Protein AF-A0A1V4TK15-F1 (afdb_monomer_lite)

Structure (mmCIF, N/CA/C/O backbone):
data_AF-A0A1V4TK15-F1
#
_entry.id   AF-A0A1V4TK15-F1
#
loop_
_atom_site.group_PDB
_atom_site.id
_atom_site.type_symbol
_atom_site.label_atom_id
_atom_site.label_alt_id
_atom_site.label_comp_id
_atom_site.label_asym_id
_atom_site.label_entity_id
_atom_site.label_seq_id
_atom_site.pdbx_PDB_ins_code
_atom_site.Cartn_x
_atom_site.Cartn_y
_atom_site.Cartn_z
_atom_site.occupancy
_atom_site.B_iso_or_equiv
_atom_site.auth_seq_id
_atom_site.auth_comp_id
_atom_site.auth_asym_id
_atom_site.auth_atom_id
_atom_site.pdbx_PDB_model_num
ATOM 1 N N . MET A 1 1 ? -15.181 -5.986 35.725 1.00 52.81 1 MET A N 1
ATOM 2 C CA . MET A 1 1 ? -14.960 -4.531 35.902 1.00 52.81 1 MET A CA 1
ATOM 3 C C . MET A 1 1 ? -15.514 -4.117 37.258 1.00 52.81 1 MET A C 1
ATOM 5 O O . MET A 1 1 ? -16.530 -4.659 37.673 1.00 52.81 1 MET A O 1
ATOM 9 N N . THR A 1 2 ? -14.826 -3.237 37.981 1.00 63.94 2 THR A N 1
ATOM 10 C CA . THR A 1 2 ? -14.943 -3.014 39.439 1.00 63.94 2 THR A CA 1
ATOM 11 C C . THR A 1 2 ? -16.243 -2.346 39.920 1.00 63.94 2 THR A C 1
ATOM 13 O O . THR A 1 2 ? -16.347 -2.027 41.097 1.00 63.94 2 THR A O 1
ATOM 16 N N . LYS A 1 3 ? -17.245 -2.153 39.047 1.00 63.00 3 LYS A N 1
ATOM 17 C CA . LYS A 1 3 ? -18.539 -1.478 39.308 1.00 63.00 3 LYS A CA 1
ATOM 18 C C . LYS A 1 3 ? -18.452 -0.015 39.778 1.00 63.00 3 LYS A C 1
ATOM 20 O O . LYS A 1 3 ? -19.489 0.613 39.961 1.00 63.00 3 LYS A O 1
ATOM 25 N N . TYR A 1 4 ? -17.255 0.540 39.935 1.00 71.06 4 TYR A N 1
ATOM 26 C CA . TYR A 1 4 ? -17.053 1.960 40.207 1.00 71.06 4 TYR A CA 1
ATOM 27 C C . TYR A 1 4 ? -17.127 2.774 38.913 1.00 71.06 4 TYR A C 1
ATOM 29 O O . TYR A 1 4 ? -16.718 2.297 37.856 1.00 71.06 4 TYR A O 1
ATOM 37 N N . ASN A 1 5 ? -17.626 4.010 38.999 1.00 68.19 5 ASN A N 1
ATOM 38 C CA . ASN A 1 5 ? -17.614 4.929 37.864 1.00 68.19 5 ASN A CA 1
ATOM 39 C C . ASN A 1 5 ? -16.163 5.351 37.572 1.00 68.19 5 ASN A C 1
ATOM 41 O O . ASN A 1 5 ? -15.542 6.057 38.368 1.00 68.19 5 ASN A O 1
ATOM 45 N N . GLN A 1 6 ? -15.624 4.876 36.449 1.00 66.81 6 GLN A N 1
ATOM 46 C CA . GLN A 1 6 ? -14.254 5.139 36.011 1.00 66.81 6 GLN A CA 1
ATOM 47 C C . GLN A 1 6 ? -14.177 6.205 34.909 1.00 66.81 6 GLN A C 1
ATOM 49 O O . GLN A 1 6 ? -13.073 6.633 34.597 1.00 66.81 6 GLN A O 1
ATOM 54 N N . GLU A 1 7 ? -15.306 6.689 34.371 1.00 65.62 7 GLU A N 1
ATOM 55 C CA . GLU A 1 7 ? -15.365 7.592 33.203 1.00 65.62 7 GLU A CA 1
ATOM 56 C C . GLU A 1 7 ? -14.518 8.861 33.384 1.00 65.62 7 GLU A C 1
ATOM 58 O O . GLU A 1 7 ? -13.875 9.322 32.448 1.00 65.62 7 GLU A O 1
ATOM 63 N N . LYS A 1 8 ? -14.433 9.387 34.614 1.00 68.25 8 LYS A N 1
ATOM 64 C CA . LYS A 1 8 ? -13.616 10.570 34.944 1.00 68.25 8 LYS A CA 1
ATOM 65 C C . LYS A 1 8 ? -12.100 10.325 34.858 1.00 68.25 8 LYS A C 1
ATOM 67 O O . LYS A 1 8 ? -11.334 11.277 34.734 1.00 68.25 8 LYS A O 1
ATOM 72 N N . TYR A 1 9 ? -11.666 9.073 34.963 1.00 67.00 9 TYR A N 1
ATOM 73 C CA . TYR A 1 9 ? -10.257 8.671 34.946 1.00 67.00 9 TYR A CA 1
ATOM 74 C C . TYR A 1 9 ? -9.839 8.046 33.607 1.00 67.00 9 TYR A C 1
ATOM 76 O O . TYR A 1 9 ? -8.677 7.674 33.447 1.00 67.00 9 TYR A O 1
ATOM 84 N N . VAL A 1 10 ? -10.767 7.938 32.651 1.00 64.88 10 VAL A N 1
ATOM 85 C CA . VAL A 1 10 ? -10.517 7.450 31.292 1.00 64.88 10 VAL A CA 1
ATOM 86 C C . VAL A 1 10 ? -10.216 8.649 30.397 1.00 64.88 10 VAL A C 1
ATOM 88 O O . VAL A 1 10 ? -10.970 9.622 30.356 1.00 64.88 10 VAL A O 1
ATOM 91 N N . SER A 1 11 ? -9.087 8.614 29.688 1.00 65.94 11 SER A N 1
ATOM 92 C CA . SER A 1 11 ? -8.753 9.681 28.747 1.00 65.94 11 SER A CA 1
ATOM 93 C C . SER A 1 11 ? -9.692 9.621 27.533 1.00 65.94 11 SER A C 1
ATOM 95 O O . SER A 1 11 ? -10.086 8.527 27.115 1.00 65.94 11 SER A O 1
ATOM 97 N N . PRO A 1 12 ? -10.091 10.767 26.953 1.00 64.25 12 PRO A N 1
ATOM 98 C CA . PRO A 1 12 ? -11.089 10.793 25.889 1.00 64.25 12 PRO A CA 1
ATOM 99 C C . PRO A 1 12 ? -10.747 9.840 24.737 1.00 64.25 12 PRO A C 1
ATOM 101 O O . PRO A 1 12 ? -9.670 9.914 24.146 1.00 64.25 12 PRO A O 1
ATOM 104 N N . GLY A 1 13 ? -11.677 8.937 24.418 1.00 62.25 13 GLY A N 1
ATOM 105 C CA . GLY A 1 13 ? -11.499 7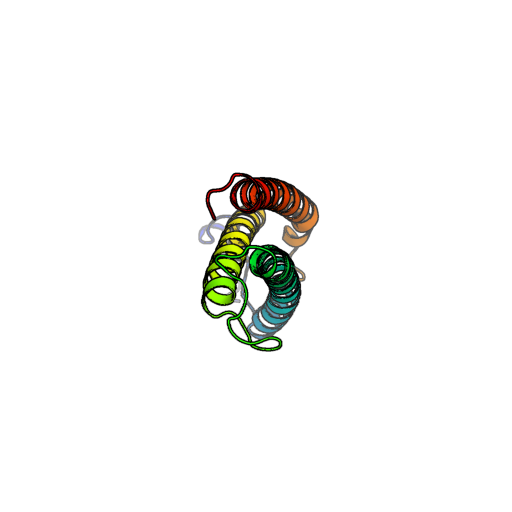.942 23.363 1.00 62.25 13 GLY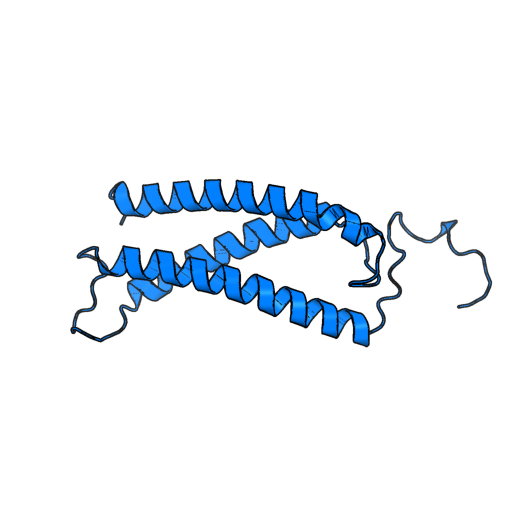 A CA 1
ATOM 106 C C . GLY A 1 13 ? -10.711 6.694 23.766 1.00 62.25 13 GLY A C 1
ATOM 107 O O . GLY A 1 13 ? -10.367 5.928 22.863 1.00 62.25 13 GLY A O 1
ATOM 108 N N . THR A 1 14 ? -10.450 6.466 25.061 1.00 61.91 14 THR A N 1
ATOM 109 C CA . THR A 1 14 ? -9.820 5.235 25.573 1.00 61.91 14 THR A CA 1
ATOM 110 C C . THR A 1 14 ? -10.817 4.209 26.115 1.00 61.91 14 THR A C 1
ATOM 112 O O . THR A 1 14 ? -10.751 3.785 27.263 1.00 61.91 14 THR A O 1
ATOM 115 N N . GLU A 1 15 ? -11.756 3.786 25.270 1.00 64.12 15 GLU A N 1
ATOM 116 C CA . GLU A 1 15 ? -12.790 2.810 25.663 1.00 64.12 15 GLU A CA 1
ATOM 117 C C . GLU A 1 15 ? -12.378 1.355 25.383 1.00 64.12 15 GLU A C 1
ATOM 119 O O . GLU A 1 15 ? -12.963 0.417 25.912 1.00 64.12 15 GLU A O 1
ATOM 124 N N . GLY A 1 16 ? -11.291 1.158 24.631 1.00 60.50 16 GLY A N 1
ATOM 125 C CA . GLY A 1 16 ? -10.785 -0.149 24.232 1.00 60.50 16 GLY A CA 1
ATOM 126 C C . GLY A 1 16 ? -10.258 -1.013 25.377 1.00 60.50 16 GLY A C 1
ATOM 127 O O . GLY A 1 16 ? -9.099 -0.853 25.753 1.00 60.50 16 GLY A O 1
ATOM 128 N N . HIS A 1 17 ? -11.031 -1.998 25.852 1.00 64.75 17 HIS A N 1
ATOM 129 C CA . HIS A 1 17 ? -10.514 -3.060 26.740 1.00 64.75 17 HIS A CA 1
ATOM 130 C C . HIS A 1 17 ? -9.634 -4.097 26.019 1.00 64.75 17 HIS A C 1
ATOM 132 O O . HIS A 1 17 ? -9.065 -4.968 26.674 1.00 64.75 17 HIS A O 1
ATOM 138 N N . GLY A 1 18 ? -9.511 -3.999 24.687 1.00 59.19 18 GLY A N 1
ATOM 139 C CA . GLY A 1 18 ? -8.529 -4.728 23.884 1.00 59.19 18 GLY A CA 1
ATOM 140 C C . GLY A 1 18 ? -8.514 -6.229 24.158 1.00 59.19 18 GLY A C 1
ATOM 141 O O . GLY A 1 18 ? -7.496 -6.767 24.587 1.00 59.19 18 GLY A O 1
ATOM 142 N N . ILE A 1 19 ? -9.637 -6.918 23.934 1.00 73.88 19 ILE A N 1
ATOM 143 C CA . ILE A 1 19 ? -9.666 -8.373 24.104 1.00 73.88 19 ILE A CA 1
ATOM 144 C C . ILE A 1 19 ? -8.692 -9.036 23.104 1.00 73.88 19 ILE A C 1
ATOM 146 O O . ILE A 1 19 ? -8.776 -8.759 21.901 1.00 73.88 19 ILE A O 1
ATOM 150 N N . PRO A 1 20 ? -7.758 -9.903 23.560 1.00 77.19 20 PRO A N 1
ATOM 151 C CA . PRO A 1 20 ? -6.647 -10.399 22.736 1.00 77.19 20 PRO A CA 1
ATOM 152 C C . PRO A 1 20 ? -7.076 -11.040 21.411 1.00 77.19 20 PRO A C 1
ATOM 154 O O . PRO A 1 20 ? -6.420 -10.870 20.384 1.00 77.19 20 PRO A O 1
ATOM 157 N N . THR A 1 21 ? -8.212 -11.735 21.415 1.00 81.25 21 THR A N 1
ATOM 158 C CA . THR A 1 21 ? -8.797 -12.381 20.234 1.00 81.25 21 THR A CA 1
ATOM 159 C C . THR A 1 21 ? -9.199 -11.383 19.152 1.00 81.25 21 THR A C 1
ATOM 161 O O . THR A 1 21 ? -8.942 -11.618 17.973 1.00 81.25 21 THR A O 1
ATOM 164 N N . VAL A 1 22 ? -9.784 -10.245 19.525 1.00 81.88 22 VAL A N 1
ATOM 165 C CA . VAL A 1 22 ? -10.243 -9.242 18.554 1.00 81.88 22 VAL A CA 1
ATOM 166 C C . VAL A 1 22 ? -9.070 -8.441 17.998 1.00 81.88 22 VAL A C 1
ATOM 168 O O . VAL A 1 22 ? -9.063 -8.136 16.803 1.00 81.88 22 VAL A O 1
ATOM 171 N N . CYS A 1 23 ? -8.046 -8.167 18.813 1.00 80.56 23 CYS A N 1
ATOM 172 C CA . CYS A 1 23 ? -6.792 -7.576 18.340 1.00 80.56 23 CYS A CA 1
ATOM 173 C C . CYS A 1 23 ? -6.127 -8.466 17.275 1.00 80.56 23 CYS A C 1
ATOM 175 O O . CYS A 1 23 ? -5.785 -7.987 16.195 1.00 80.56 23 CYS A O 1
ATOM 177 N N . PHE A 1 24 ? -6.036 -9.775 17.534 1.00 85.19 24 PHE A N 1
ATOM 178 C CA . PHE A 1 24 ? -5.454 -10.741 16.601 1.00 85.19 24 PHE A CA 1
ATOM 179 C C . PHE A 1 24 ? -6.207 -10.803 15.264 1.00 85.19 24 PHE A C 1
ATOM 181 O O . PHE A 1 24 ? -5.599 -10.654 14.205 1.00 85.19 24 PHE A O 1
ATOM 188 N N . VAL A 1 25 ? -7.537 -10.951 15.294 1.00 87.69 25 VAL A N 1
ATOM 189 C CA . VAL A 1 25 ? -8.351 -11.018 14.066 1.00 87.69 25 VAL A CA 1
ATOM 190 C C . VAL A 1 25 ? -8.298 -9.700 13.288 1.00 87.69 25 VAL A C 1
ATOM 192 O O . VAL A 1 25 ? -8.100 -9.714 12.073 1.00 87.69 25 VAL A O 1
ATOM 195 N N . SER A 1 26 ? -8.410 -8.557 13.974 1.00 83.31 26 SER A N 1
ATOM 196 C CA . SER A 1 26 ? -8.316 -7.237 13.330 1.00 83.31 26 SER A CA 1
ATOM 197 C C . SER A 1 26 ? -6.938 -7.022 12.693 1.00 83.31 26 SER A C 1
ATOM 199 O O . SER A 1 26 ? -6.847 -6.485 11.590 1.00 83.31 26 SER A O 1
ATOM 201 N N . GLY A 1 27 ? -5.875 -7.489 13.356 1.00 84.75 27 GLY A N 1
ATOM 202 C CA . GLY A 1 27 ? -4.507 -7.455 12.848 1.00 84.75 27 GLY A CA 1
ATOM 203 C C . GLY A 1 27 ? -4.317 -8.306 11.593 1.00 84.75 27 GLY A C 1
ATOM 204 O O . GLY A 1 27 ? -3.708 -7.833 10.637 1.00 84.75 27 GLY A O 1
ATOM 205 N N . ILE A 1 28 ? -4.888 -9.514 11.542 1.00 90.25 28 ILE A N 1
ATOM 206 C CA . ILE A 1 28 ? -4.835 -10.370 10.344 1.00 90.25 28 ILE A CA 1
ATOM 207 C C . ILE A 1 28 ? -5.554 -9.713 9.166 1.00 90.25 28 ILE A C 1
ATOM 209 O O . ILE A 1 28 ? -5.008 -9.669 8.066 1.00 90.25 28 ILE A O 1
ATOM 213 N N . ILE A 1 29 ? -6.758 -9.175 9.387 1.00 87.81 29 ILE A N 1
ATOM 214 C CA . ILE A 1 29 ? -7.529 -8.508 8.328 1.00 87.81 29 ILE A CA 1
ATOM 215 C C . ILE A 1 29 ? -6.759 -7.289 7.805 1.00 87.81 29 ILE A C 1
ATOM 217 O O . ILE A 1 29 ? -6.583 -7.138 6.596 1.00 87.81 29 ILE A O 1
ATOM 221 N N . GLY A 1 30 ? -6.257 -6.443 8.710 1.00 85.44 30 GLY A N 1
ATOM 222 C CA . GLY A 1 30 ? -5.455 -5.275 8.349 1.00 85.44 30 GLY A CA 1
ATOM 223 C C . GLY A 1 30 ? -4.162 -5.650 7.622 1.00 85.44 30 GLY A C 1
ATOM 224 O O . GLY A 1 30 ? -3.823 -5.025 6.620 1.00 85.44 30 GLY A O 1
ATOM 225 N N . GLY A 1 31 ? -3.475 -6.701 8.078 1.00 86.38 31 GLY A N 1
ATOM 226 C CA . GLY A 1 31 ? -2.250 -7.215 7.468 1.00 86.38 31 GLY A CA 1
ATOM 227 C C . GLY A 1 31 ? -2.472 -7.785 6.069 1.00 86.38 31 GLY A C 1
ATOM 228 O O . GLY A 1 31 ? -1.689 -7.493 5.171 1.00 86.38 31 GLY A O 1
ATOM 229 N N . LEU A 1 32 ? -3.559 -8.529 5.847 1.00 89.62 32 LEU A N 1
ATOM 230 C CA . LEU A 1 32 ? -3.915 -9.043 4.520 1.00 89.62 32 LEU A CA 1
ATOM 231 C C . LEU A 1 32 ? -4.243 -7.909 3.547 1.00 89.62 32 LEU A C 1
ATOM 233 O O . LEU A 1 32 ? -3.680 -7.855 2.456 1.00 89.62 32 LEU A O 1
ATOM 237 N N . LEU A 1 33 ? -5.117 -6.980 3.941 1.00 87.44 33 LEU A N 1
ATOM 238 C CA . LEU A 1 33 ? -5.527 -5.872 3.074 1.00 87.44 33 LEU A CA 1
ATOM 239 C C . LEU A 1 33 ? -4.363 -4.912 2.786 1.00 87.44 33 LEU A C 1
ATOM 241 O O . LEU A 1 33 ? -4.145 -4.529 1.636 1.00 87.44 33 LEU A O 1
ATOM 245 N N . GLY A 1 34 ? -3.584 -4.563 3.813 1.00 85.94 34 GLY A N 1
ATOM 246 C CA . GLY A 1 34 ? -2.382 -3.742 3.668 1.00 85.94 34 GLY A CA 1
ATOM 247 C C . GLY A 1 34 ? -1.293 -4.437 2.849 1.00 85.94 34 GLY A C 1
ATOM 248 O O . GLY A 1 34 ? -0.656 -3.799 2.012 1.00 85.94 34 GLY A O 1
ATOM 249 N N . GLY A 1 35 ? -1.121 -5.748 3.034 1.00 87.56 35 GLY A N 1
ATOM 250 C CA . GLY A 1 35 ? -0.158 -6.569 2.302 1.00 87.56 35 GLY A CA 1
ATOM 251 C C . GLY A 1 35 ? -0.481 -6.683 0.814 1.00 87.56 35 GLY A C 1
ATOM 252 O O . GLY A 1 35 ? 0.412 -6.505 -0.010 1.00 87.56 35 GLY A O 1
ATOM 253 N N . ILE A 1 36 ? -1.752 -6.896 0.451 1.00 91.88 36 ILE A N 1
ATOM 254 C CA . ILE A 1 36 ? -2.187 -6.913 -0.955 1.00 91.88 36 ILE A CA 1
ATOM 255 C C . ILE A 1 36 ? -1.907 -5.557 -1.613 1.00 91.88 36 ILE A C 1
ATOM 257 O O . ILE A 1 36 ? -1.314 -5.508 -2.689 1.00 91.88 36 ILE A O 1
ATOM 261 N N . GLY A 1 37 ? -2.274 -4.452 -0.957 1.00 89.19 37 GLY A N 1
ATOM 262 C CA . GLY A 1 37 ? -2.027 -3.107 -1.484 1.00 89.19 37 GLY A CA 1
ATOM 263 C C . GLY A 1 37 ? -0.537 -2.796 -1.664 1.00 89.19 37 GLY A C 1
ATOM 264 O O . GLY A 1 37 ? -0.129 -2.320 -2.723 1.00 89.19 37 GLY A O 1
ATOM 265 N N . GLY A 1 38 ? 0.288 -3.113 -0.662 1.00 89.56 38 GLY A N 1
ATOM 266 C CA . GLY A 1 38 ? 1.740 -2.938 -0.734 1.00 89.56 38 GLY A CA 1
ATOM 267 C C . GLY A 1 38 ? 2.393 -3.815 -1.806 1.00 89.56 38 GLY A C 1
ATOM 268 O O . GLY A 1 38 ? 3.257 -3.342 -2.541 1.00 89.56 38 GLY A O 1
ATOM 269 N N . GLY A 1 39 ? 1.937 -5.062 -1.950 1.00 92.75 39 GLY A N 1
ATOM 270 C CA . GLY A 1 39 ? 2.404 -5.985 -2.985 1.00 92.75 39 GLY A CA 1
ATOM 271 C C . GLY A 1 39 ? 2.080 -5.505 -4.400 1.00 92.75 39 GLY A C 1
ATOM 272 O O . GLY A 1 39 ? 2.943 -5.557 -5.274 1.00 92.75 39 GLY A O 1
ATOM 273 N N . LEU A 1 40 ? 0.875 -4.966 -4.621 1.00 92.94 40 LEU A N 1
ATOM 274 C CA . LEU A 1 40 ? 0.489 -4.374 -5.907 1.00 92.94 40 LEU A CA 1
ATOM 275 C C . LEU A 1 40 ? 1.342 -3.147 -6.251 1.00 92.94 40 LEU A C 1
ATOM 277 O O . LEU A 1 40 ? 1.787 -3.013 -7.390 1.00 92.94 40 LEU A O 1
ATOM 281 N N . ALA A 1 41 ? 1.604 -2.273 -5.275 1.00 92.50 41 ALA A N 1
ATOM 282 C CA . ALA A 1 41 ? 2.468 -1.111 -5.471 1.00 92.50 41 ALA A CA 1
ATOM 283 C C . ALA A 1 41 ? 3.912 -1.521 -5.799 1.00 92.50 41 ALA A C 1
ATOM 285 O O . ALA A 1 41 ? 4.502 -0.993 -6.739 1.00 92.50 41 ALA A O 1
ATOM 286 N N . TYR A 1 42 ? 4.457 -2.495 -5.063 1.00 94.38 42 TYR A N 1
ATOM 287 C CA . TYR A 1 42 ? 5.773 -3.069 -5.337 1.00 94.38 42 TYR A CA 1
ATOM 288 C C . TYR A 1 42 ? 5.856 -3.619 -6.763 1.00 94.38 42 TYR A C 1
ATOM 290 O O . TYR A 1 42 ? 6.767 -3.261 -7.507 1.00 94.38 42 TYR A O 1
ATOM 298 N N . TRP A 1 43 ? 4.888 -4.450 -7.155 1.00 94.31 43 TRP A N 1
ATOM 299 C CA . TRP A 1 43 ? 4.860 -5.073 -8.474 1.00 94.31 43 TRP A CA 1
ATOM 300 C C . TRP A 1 43 ? 4.801 -4.028 -9.595 1.00 94.31 43 TRP A C 1
ATOM 302 O O . TRP A 1 43 ? 5.610 -4.076 -10.518 1.00 94.31 43 TRP A O 1
ATOM 312 N N . ALA A 1 44 ? 3.914 -3.034 -9.481 1.00 93.00 44 ALA A N 1
ATOM 313 C CA . ALA A 1 44 ? 3.764 -1.987 -10.490 1.00 93.00 44 ALA A CA 1
ATOM 314 C C . ALA A 1 44 ? 5.050 -1.163 -10.687 1.00 93.00 44 ALA A C 1
ATOM 316 O O . ALA A 1 44 ? 5.421 -0.838 -11.818 1.00 93.00 44 ALA A O 1
ATOM 317 N N . VAL A 1 45 ? 5.747 -0.832 -9.594 1.00 92.94 45 VAL A N 1
ATOM 318 C CA . VAL A 1 45 ? 7.013 -0.088 -9.657 1.00 92.94 45 VAL A CA 1
ATOM 319 C C . VAL A 1 45 ? 8.142 -0.967 -10.190 1.00 92.94 45 VAL A C 1
ATOM 321 O O . VAL A 1 45 ? 8.910 -0.503 -11.028 1.00 92.94 45 VAL A O 1
ATOM 324 N N . TYR A 1 46 ? 8.231 -2.228 -9.762 1.00 93.81 46 TYR A N 1
ATOM 325 C CA . TYR A 1 46 ? 9.251 -3.166 -10.236 1.00 93.81 46 TYR A CA 1
ATOM 326 C C . TYR A 1 46 ? 9.163 -3.390 -11.750 1.00 93.81 46 TYR A C 1
ATOM 328 O O . TYR A 1 46 ? 10.162 -3.209 -12.443 1.00 93.81 46 TYR A O 1
ATOM 336 N N . GLU A 1 47 ? 7.972 -3.708 -12.267 1.00 92.25 47 GLU A N 1
ATOM 337 C CA . GLU A 1 47 ? 7.744 -3.906 -13.707 1.00 92.25 47 GLU A CA 1
ATOM 338 C C . GLU A 1 47 ? 8.067 -2.643 -14.510 1.00 92.25 47 GLU A C 1
ATOM 340 O O . GLU A 1 47 ? 8.625 -2.718 -15.599 1.00 92.25 47 GLU A O 1
ATOM 345 N N . SER A 1 48 ? 7.786 -1.463 -13.952 1.00 91.12 48 SER A N 1
ATOM 346 C CA . SER A 1 48 ? 8.162 -0.202 -14.594 1.00 91.12 48 SER A CA 1
ATOM 347 C C . SER A 1 48 ? 9.682 0.002 -14.601 1.00 91.12 48 SER A C 1
ATOM 349 O O . SER A 1 48 ? 10.236 0.428 -15.614 1.00 91.12 48 SER A O 1
ATOM 351 N N . LEU A 1 49 ? 10.369 -0.329 -13.502 1.00 91.56 49 LEU A N 1
ATOM 352 C CA . LEU A 1 49 ? 11.819 -0.174 -13.371 1.00 91.56 49 LEU A CA 1
ATOM 353 C C . LEU A 1 49 ? 12.591 -1.082 -14.324 1.00 91.56 49 LEU A C 1
ATOM 355 O O . LEU A 1 49 ? 13.504 -0.610 -14.985 1.00 91.56 49 LEU A O 1
ATOM 359 N N . VAL A 1 50 ? 12.226 -2.357 -14.456 1.00 91.62 50 VAL A N 1
ATOM 360 C CA . VAL A 1 50 ? 12.982 -3.302 -15.302 1.00 91.62 50 VAL A CA 1
ATOM 361 C C . VAL A 1 50 ? 12.944 -2.970 -16.800 1.00 91.62 50 VAL A C 1
ATOM 363 O O . VAL A 1 50 ? 13.753 -3.505 -17.555 1.00 91.62 50 VAL A O 1
ATOM 366 N N . THR A 1 51 ? 12.054 -2.069 -17.235 1.00 88.69 51 THR A N 1
ATOM 367 C CA . THR A 1 51 ? 12.058 -1.527 -18.608 1.00 88.69 51 THR A CA 1
ATOM 368 C C . THR A 1 51 ? 13.143 -0.472 -18.844 1.00 88.69 51 THR A C 1
ATOM 370 O O . THR A 1 51 ? 13.486 -0.195 -19.994 1.00 88.69 51 THR A O 1
ATOM 373 N N . LEU A 1 52 ? 13.701 0.109 -17.777 1.00 87.81 52 LEU A N 1
ATOM 374 C CA . LEU A 1 52 ? 14.772 1.099 -17.849 1.00 87.81 52 LEU A CA 1
ATOM 375 C C . LEU A 1 52 ? 16.137 0.396 -17.960 1.00 87.81 52 LEU A C 1
ATOM 377 O O . LEU A 1 52 ? 16.417 -0.514 -17.174 1.00 87.81 52 LEU A O 1
ATOM 381 N N . PRO A 1 53 ? 17.039 0.838 -18.861 1.00 86.62 53 PRO A N 1
ATOM 382 C CA . PRO A 1 53 ? 18.345 0.201 -19.055 1.00 86.62 53 PRO A CA 1
ATOM 383 C C . PRO A 1 53 ? 19.198 0.095 -17.784 1.00 86.62 53 PRO A C 1
ATOM 385 O O . PRO A 1 53 ? 19.915 -0.886 -17.614 1.00 86.62 53 PRO A O 1
ATOM 388 N N . ALA A 1 54 ? 19.101 1.073 -16.877 1.00 86.25 54 ALA A N 1
ATOM 389 C CA . ALA A 1 54 ? 19.843 1.097 -15.613 1.00 86.25 54 ALA A CA 1
ATOM 390 C C . ALA A 1 54 ? 19.403 0.011 -14.610 1.00 86.25 54 ALA A C 1
ATOM 392 O O . ALA A 1 54 ? 20.167 -0.352 -13.716 1.00 86.25 54 ALA A O 1
ATOM 393 N N . TYR A 1 55 ? 18.185 -0.513 -14.761 1.00 87.81 55 TYR A N 1
ATOM 394 C CA . TYR A 1 55 ? 17.562 -1.462 -13.836 1.00 87.81 55 TYR A CA 1
ATOM 395 C C . TYR A 1 55 ? 17.222 -2.802 -14.495 1.00 87.81 55 TYR A C 1
ATOM 397 O O . TYR A 1 55 ? 16.738 -3.708 -13.809 1.00 87.81 55 TYR A O 1
ATOM 405 N N . ALA A 1 56 ? 17.488 -2.953 -15.793 1.00 86.50 56 ALA A N 1
ATOM 406 C CA . ALA A 1 56 ? 17.293 -4.200 -16.512 1.00 86.50 56 ALA A CA 1
ATOM 407 C C . ALA A 1 56 ? 18.183 -5.316 -15.925 1.00 86.50 56 ALA A C 1
ATOM 409 O O . ALA A 1 56 ? 19.351 -5.081 -15.597 1.00 86.50 56 ALA A O 1
ATOM 410 N N . PRO A 1 57 ? 17.661 -6.545 -15.771 1.00 85.94 57 PRO A N 1
ATOM 411 C CA . PRO A 1 57 ? 18.463 -7.658 -15.286 1.00 85.94 57 PRO A CA 1
ATOM 412 C C . PRO A 1 57 ? 19.562 -8.011 -16.296 1.00 85.94 57 PRO A C 1
ATOM 414 O O . PRO A 1 57 ? 19.320 -8.088 -17.499 1.00 85.94 57 PRO A O 1
ATOM 417 N N . LEU A 1 58 ? 20.772 -8.272 -15.792 1.00 81.56 58 LEU A N 1
ATOM 418 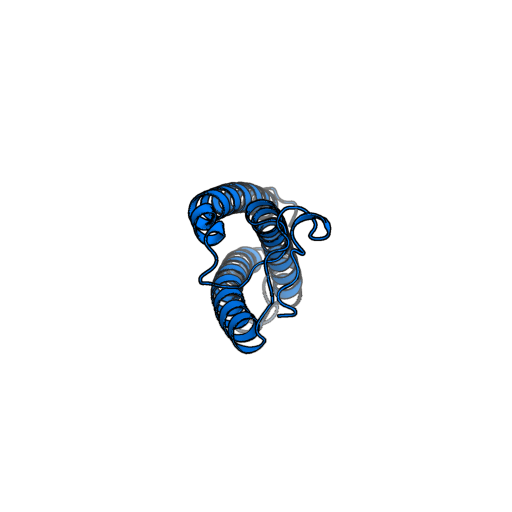C CA . LEU A 1 58 ? 21.947 -8.590 -16.616 1.00 81.56 58 LEU A CA 1
ATOM 419 C C . LEU A 1 58 ? 21.768 -9.888 -17.426 1.00 81.56 58 LEU A C 1
ATOM 421 O O . LEU A 1 58 ? 22.354 -10.053 -18.492 1.00 81.56 58 LEU A O 1
ATOM 425 N N . ILE A 1 59 ? 20.952 -10.809 -16.908 1.00 85.19 59 ILE A N 1
ATOM 426 C CA . ILE A 1 59 ? 20.591 -12.078 -17.539 1.00 85.19 59 ILE A CA 1
ATOM 427 C C . ILE A 1 59 ? 19.066 -12.123 -17.656 1.00 85.19 59 ILE A C 1
ATOM 429 O O . ILE A 1 59 ? 18.355 -11.931 -16.667 1.00 85.19 59 ILE A O 1
ATOM 433 N N . ALA A 1 60 ? 18.558 -12.406 -18.857 1.00 78.12 60 ALA A N 1
ATOM 434 C CA . ALA A 1 60 ? 17.124 -12.544 -19.095 1.00 78.12 60 ALA A CA 1
ATOM 435 C C . ALA A 1 60 ? 16.520 -13.636 -18.192 1.00 78.12 60 ALA A C 1
ATOM 437 O O . ALA A 1 60 ? 17.037 -14.749 -18.114 1.00 78.12 60 ALA A O 1
ATOM 438 N N . GLY A 1 61 ? 15.427 -13.307 -17.500 1.00 78.44 61 GLY A N 1
ATOM 439 C CA . GLY A 1 61 ? 14.771 -14.204 -16.543 1.00 78.44 61 GLY A CA 1
ATOM 440 C C . GLY A 1 61 ? 15.343 -14.167 -15.122 1.00 78.44 61 GLY A C 1
ATOM 441 O O . GLY A 1 61 ? 14.827 -14.870 -14.257 1.00 78.44 61 GLY A O 1
ATOM 442 N N . GLN A 1 62 ? 16.366 -13.348 -14.850 1.00 86.69 62 GLN A N 1
ATOM 443 C CA . GLN A 1 62 ? 16.816 -13.084 -13.482 1.00 86.69 62 GLN A CA 1
ATOM 444 C C . GLN A 1 62 ? 16.169 -11.840 -12.875 1.00 86.69 62 GLN A C 1
ATOM 446 O O . GLN A 1 62 ? 15.704 -10.935 -13.566 1.00 86.69 62 GLN A O 1
ATOM 451 N N . VAL A 1 63 ? 16.145 -11.817 -11.545 1.00 86.88 63 VAL A N 1
ATOM 452 C CA . VAL A 1 63 ? 15.627 -10.700 -10.758 1.00 86.88 63 VAL A CA 1
ATOM 453 C C . VAL A 1 63 ? 16.679 -9.595 -10.701 1.00 86.88 63 VAL A C 1
ATOM 455 O O . VAL A 1 63 ? 17.839 -9.848 -10.381 1.00 86.88 63 VAL A O 1
ATOM 458 N N . SER A 1 64 ? 16.273 -8.357 -10.979 1.00 91.19 64 SER A N 1
ATOM 459 C CA . SER A 1 64 ? 17.149 -7.193 -10.829 1.00 91.19 64 SER A CA 1
ATOM 460 C C . SER A 1 64 ? 17.185 -6.734 -9.371 1.00 91.19 64 SER A C 1
ATOM 462 O O . SER A 1 64 ? 16.222 -6.150 -8.875 1.00 91.19 64 SER A O 1
ATOM 464 N N . THR A 1 65 ? 18.299 -6.969 -8.671 1.00 90.00 65 THR A N 1
ATOM 465 C CA . THR A 1 65 ? 18.457 -6.595 -7.253 1.00 90.00 65 THR A CA 1
ATOM 466 C C . THR A 1 65 ? 18.224 -5.101 -7.015 1.00 90.00 65 THR A C 1
ATOM 468 O O . THR A 1 65 ? 17.565 -4.730 -6.047 1.00 90.00 65 THR A O 1
ATOM 471 N N . LEU A 1 66 ? 18.703 -4.235 -7.918 1.00 89.94 66 LEU A N 1
ATOM 472 C CA . LEU A 1 66 ? 18.503 -2.787 -7.807 1.00 89.94 66 LEU A CA 1
ATOM 473 C C . LEU A 1 66 ? 17.023 -2.408 -7.934 1.00 89.94 66 LEU A C 1
ATOM 475 O O . LEU A 1 66 ? 16.526 -1.618 -7.131 1.00 89.94 66 LEU A O 1
ATOM 479 N N . ALA A 1 67 ? 16.303 -3.009 -8.887 1.00 91.56 67 ALA A N 1
ATOM 480 C CA . ALA A 1 67 ? 14.874 -2.759 -9.058 1.00 91.56 67 ALA A CA 1
ATOM 481 C C . ALA A 1 67 ? 14.068 -3.230 -7.838 1.00 91.56 67 ALA A C 1
ATOM 483 O O . ALA A 1 67 ? 13.183 -2.510 -7.378 1.00 91.56 67 ALA A O 1
ATOM 484 N N . VAL A 1 68 ? 14.412 -4.391 -7.262 1.00 94.00 68 VAL A N 1
ATOM 485 C CA . VAL A 1 68 ? 13.792 -4.899 -6.024 1.00 94.00 68 VAL A CA 1
ATOM 486 C C . VAL A 1 68 ? 13.974 -3.910 -4.874 1.00 94.00 68 VAL A C 1
ATOM 488 O O . VAL A 1 68 ? 13.014 -3.608 -4.168 1.00 94.00 68 VAL A O 1
ATOM 491 N N . MET A 1 69 ? 15.187 -3.383 -4.680 1.00 92.81 69 MET A N 1
ATOM 492 C CA . MET A 1 69 ? 15.479 -2.459 -3.578 1.00 92.81 69 MET A CA 1
ATOM 493 C C . MET A 1 69 ? 14.704 -1.144 -3.703 1.00 92.81 69 MET A C 1
ATOM 495 O O . MET A 1 69 ? 14.124 -0.675 -2.719 1.00 92.81 69 MET A O 1
ATOM 499 N N . VAL A 1 70 ? 14.660 -0.559 -4.904 1.00 92.38 70 VAL A N 1
ATOM 500 C CA . VAL A 1 70 ? 13.939 0.700 -5.149 1.00 92.38 70 VAL A CA 1
ATOM 501 C C . VAL A 1 70 ? 12.428 0.492 -5.040 1.00 92.38 70 VAL A C 1
ATOM 503 O O . VAL A 1 70 ? 11.767 1.222 -4.298 1.00 92.38 70 VAL A O 1
ATOM 506 N N . ALA A 1 71 ? 11.880 -0.534 -5.699 1.00 94.06 71 ALA A N 1
ATOM 507 C CA . ALA A 1 71 ? 10.454 -0.853 -5.629 1.00 94.06 71 ALA A CA 1
ATOM 508 C C . ALA A 1 71 ? 10.015 -1.193 -4.198 1.00 94.06 71 ALA A C 1
ATOM 510 O O . ALA A 1 71 ? 8.974 -0.723 -3.736 1.00 94.06 71 ALA A O 1
ATOM 511 N N . GLY A 1 72 ? 10.836 -1.955 -3.469 1.00 94.12 72 GLY A N 1
ATOM 512 C CA . GLY A 1 72 ? 10.615 -2.293 -2.066 1.00 94.12 72 GLY A CA 1
ATOM 513 C C . GLY A 1 72 ? 10.557 -1.051 -1.186 1.00 94.12 72 GLY A C 1
ATOM 514 O O . GLY A 1 72 ? 9.591 -0.871 -0.449 1.00 94.12 72 GLY A O 1
ATOM 515 N N . SER A 1 73 ? 11.540 -0.157 -1.313 1.00 93.75 73 SER A N 1
ATOM 516 C CA . SER A 1 73 ? 11.602 1.085 -0.529 1.00 93.75 73 SER A CA 1
ATOM 517 C C . SER A 1 73 ? 10.411 2.003 -0.812 1.00 93.75 73 SER A C 1
ATOM 519 O O . SER A 1 73 ? 9.827 2.567 0.114 1.00 93.75 73 SER A O 1
ATOM 521 N N . PHE A 1 74 ? 10.004 2.113 -2.080 1.00 92.94 74 PHE A N 1
ATOM 522 C CA . PHE A 1 74 ? 8.847 2.911 -2.480 1.00 92.94 74 PHE A CA 1
ATOM 523 C C . PHE A 1 74 ? 7.534 2.346 -1.920 1.00 92.94 74 PHE A C 1
ATOM 525 O O . PHE A 1 74 ? 6.738 3.089 -1.343 1.00 92.94 74 PHE A O 1
ATOM 532 N N . ALA A 1 75 ? 7.318 1.031 -2.032 1.00 94.12 75 ALA A N 1
ATOM 533 C CA . ALA A 1 75 ? 6.129 0.371 -1.495 1.00 94.12 75 ALA A CA 1
ATOM 534 C C . ALA A 1 75 ? 6.039 0.501 0.036 1.00 94.12 75 ALA A C 1
ATOM 536 O O . ALA A 1 75 ? 4.959 0.748 0.577 1.00 94.12 75 ALA A O 1
ATOM 537 N N . LEU A 1 76 ? 7.175 0.407 0.735 1.00 93.69 76 LEU A N 1
ATOM 538 C CA . LEU A 1 76 ? 7.265 0.620 2.183 1.00 93.69 76 LEU A CA 1
ATOM 539 C C . LEU A 1 76 ? 6.922 2.068 2.565 1.00 93.69 76 LEU A C 1
ATOM 541 O O . LEU A 1 76 ? 6.163 2.299 3.507 1.00 93.69 76 LEU A O 1
ATOM 545 N N . GLY A 1 77 ? 7.415 3.045 1.799 1.00 92.88 77 GLY A N 1
ATOM 546 C CA . GLY A 1 77 ? 7.058 4.455 1.966 1.00 92.88 77 GLY A CA 1
ATOM 547 C C . GLY A 1 77 ? 5.559 4.709 1.780 1.00 92.88 77 GLY A C 1
ATOM 548 O O . GLY A 1 77 ? 4.930 5.332 2.634 1.00 92.88 77 GLY A O 1
ATOM 549 N N . LEU A 1 78 ? 4.962 4.165 0.713 1.00 93.00 78 LEU A N 1
ATOM 550 C CA . LEU A 1 78 ? 3.519 4.247 0.459 1.00 93.00 78 LEU A CA 1
ATOM 551 C C . LEU A 1 78 ? 2.704 3.645 1.616 1.00 93.00 78 LEU A C 1
ATOM 553 O O . LEU A 1 78 ? 1.709 4.227 2.054 1.00 93.00 78 LEU A O 1
ATOM 557 N N . PHE A 1 79 ? 3.136 2.491 2.134 1.00 92.75 79 PHE A N 1
ATOM 558 C CA . PHE A 1 79 ? 2.507 1.851 3.285 1.00 92.75 79 PHE A CA 1
ATOM 559 C C . PHE A 1 79 ? 2.532 2.756 4.523 1.00 92.75 79 PHE A C 1
ATOM 561 O O . PHE A 1 79 ? 1.499 2.920 5.173 1.00 92.75 79 PHE A O 1
ATOM 568 N N . PHE A 1 80 ? 3.671 3.387 4.830 1.00 92.25 80 PHE A N 1
ATOM 569 C CA . PHE A 1 80 ? 3.776 4.302 5.968 1.00 92.25 80 PHE A CA 1
ATOM 570 C C . PHE A 1 80 ? 2.896 5.544 5.825 1.00 92.25 80 PHE A C 1
ATOM 572 O O . PHE A 1 80 ? 2.250 5.942 6.791 1.00 92.25 80 PHE A O 1
ATOM 579 N N . VAL A 1 81 ? 2.816 6.136 4.632 1.00 93.69 81 VAL A N 1
ATOM 580 C CA . VAL A 1 81 ? 1.927 7.284 4.389 1.00 93.69 81 VAL A CA 1
ATOM 581 C C . VAL A 1 81 ? 0.478 6.914 4.719 1.00 93.69 81 VAL A C 1
ATOM 583 O O . VAL A 1 81 ? -0.186 7.604 5.495 1.00 93.69 81 VAL A O 1
ATOM 586 N N . ASN A 1 82 ? 0.001 5.785 4.195 1.00 93.25 82 ASN A N 1
ATOM 587 C CA . ASN A 1 82 ? -1.371 5.340 4.423 1.00 93.25 82 ASN A CA 1
ATOM 588 C C . ASN A 1 82 ? -1.629 4.895 5.869 1.00 93.25 82 ASN A C 1
ATOM 590 O O . ASN A 1 82 ? -2.711 5.152 6.400 1.00 93.25 82 ASN A O 1
ATOM 594 N N . SER A 1 83 ? -0.660 4.256 6.530 1.00 90.31 83 SER A N 1
ATOM 595 C CA . SER A 1 83 ? -0.822 3.806 7.917 1.00 90.31 83 SER A CA 1
ATOM 596 C C . SER A 1 83 ? -0.922 4.980 8.894 1.00 90.31 83 SER A C 1
ATOM 598 O O . SER A 1 83 ? -1.725 4.932 9.828 1.00 90.31 83 SER A O 1
ATOM 600 N N . VAL A 1 84 ? -0.190 6.068 8.639 1.00 91.75 84 VAL A N 1
ATOM 601 C CA . VAL A 1 84 ? -0.263 7.308 9.423 1.00 91.75 84 VAL A CA 1
ATOM 602 C C . VAL A 1 84 ? -1.613 8.005 9.238 1.00 91.75 84 VAL A C 1
ATOM 604 O O . VAL A 1 84 ? -2.242 8.402 10.216 1.00 91.75 84 VAL A O 1
ATOM 607 N N . ILE A 1 85 ? -2.116 8.118 8.007 1.00 92.50 85 ILE A N 1
ATOM 608 C CA . ILE A 1 85 ? -3.436 8.725 7.756 1.00 92.50 85 ILE A CA 1
ATOM 609 C C . ILE A 1 85 ? -4.546 7.898 8.423 1.00 92.50 85 ILE A C 1
ATOM 611 O O . ILE A 1 85 ? -5.437 8.446 9.079 1.00 92.50 85 ILE A O 1
ATOM 615 N N . ALA A 1 86 ? -4.479 6.571 8.296 1.00 89.19 86 ALA A N 1
ATOM 616 C CA . ALA A 1 86 ? -5.454 5.670 8.896 1.00 89.19 86 ALA A CA 1
ATOM 617 C C . ALA A 1 86 ? -5.445 5.729 10.434 1.00 89.19 86 ALA A C 1
ATOM 619 O O . ALA A 1 86 ? -6.519 5.712 11.046 1.00 89.19 86 ALA A O 1
ATOM 620 N N . SER A 1 87 ? -4.267 5.841 11.063 1.00 86.75 87 SER A N 1
ATOM 621 C CA . SER A 1 87 ? -4.145 5.906 12.525 1.00 86.75 87 SER A CA 1
ATOM 622 C C . SER A 1 87 ? -4.770 7.182 13.100 1.00 86.75 87 SER A C 1
ATOM 624 O O . SER A 1 87 ? -5.523 7.108 14.076 1.00 86.75 87 SER A O 1
ATOM 626 N N . TYR A 1 88 ? -4.565 8.330 12.445 1.00 87.50 88 TYR A N 1
ATOM 627 C CA . TYR A 1 88 ? -5.179 9.599 12.848 1.00 87.50 88 TYR A CA 1
ATOM 628 C C . TYR A 1 88 ? -6.695 9.647 12.614 1.00 87.50 88 TYR A C 1
ATOM 630 O O . TYR A 1 88 ? -7.404 10.335 13.346 1.00 87.50 88 TYR A O 1
ATOM 638 N N . ASN A 1 89 ? -7.222 8.905 11.634 1.00 89.00 89 ASN A N 1
ATOM 639 C CA . ASN A 1 89 ? -8.660 8.882 11.345 1.00 89.00 89 ASN A CA 1
ATOM 640 C C . ASN A 1 89 ? -9.490 8.146 12.420 1.00 89.00 89 ASN A C 1
ATOM 642 O O . ASN A 1 89 ? -10.627 8.534 12.708 1.00 89.00 89 ASN A O 1
ATOM 646 N N . ILE A 1 90 ? -8.945 7.080 13.013 1.00 83.50 90 ILE A N 1
ATOM 647 C CA . ILE A 1 90 ? -9.645 6.295 14.040 1.00 83.50 90 ILE A CA 1
ATOM 648 C C . ILE A 1 90 ? -9.481 6.933 15.427 1.00 83.50 90 ILE A C 1
ATOM 650 O O . ILE A 1 90 ? -10.492 7.273 16.046 1.00 83.50 90 ILE A O 1
ATOM 654 N N . GLY A 1 91 ? -8.238 7.170 15.864 1.00 72.62 91 GLY A N 1
ATOM 655 C CA . GLY A 1 91 ? -7.903 7.865 17.112 1.00 72.62 91 GLY A CA 1
ATOM 656 C C . GLY A 1 91 ? -8.270 7.133 18.421 1.00 72.62 91 GLY A C 1
ATOM 657 O O . GLY A 1 91 ? -9.342 6.537 18.576 1.00 72.62 91 GLY A O 1
ATOM 658 N N . GLY A 1 92 ? -7.386 7.245 19.419 1.00 71.81 92 GLY A N 1
ATOM 659 C CA . GLY A 1 92 ? -7.562 6.620 20.738 1.00 71.81 92 GLY A CA 1
ATOM 660 C C . GLY A 1 92 ? -7.460 5.091 20.703 1.00 71.81 92 GLY A C 1
ATOM 661 O O . GLY A 1 92 ? -7.072 4.509 19.690 1.00 71.81 92 GLY A O 1
ATOM 662 N N . THR A 1 93 ? -7.799 4.422 21.807 1.00 69.38 93 THR A N 1
ATOM 663 C CA . THR A 1 93 ? -7.832 2.951 21.827 1.00 69.38 93 THR A CA 1
ATOM 664 C C . THR A 1 93 ? -9.111 2.448 21.162 1.00 69.38 93 THR A C 1
ATOM 666 O O . THR A 1 93 ? -10.170 3.071 21.278 1.00 69.38 93 THR A O 1
ATOM 669 N N . ILE A 1 94 ? -9.010 1.340 20.430 1.00 73.38 94 ILE A N 1
ATOM 670 C CA . ILE A 1 94 ? -10.155 0.669 19.808 1.00 73.38 94 ILE A CA 1
ATOM 671 C C . ILE A 1 94 ? -10.448 -0.643 20.518 1.00 73.38 94 ILE A C 1
ATOM 673 O O . ILE A 1 94 ? -9.532 -1.320 20.985 1.00 73.38 94 ILE A O 1
ATOM 677 N N . GLU A 1 95 ? -11.717 -1.034 20.546 1.00 72.69 95 GLU A N 1
ATOM 678 C CA . GLU A 1 95 ? -12.102 -2.388 20.966 1.00 72.69 95 GLU A CA 1
ATOM 679 C C . GLU A 1 95 ? -11.863 -3.438 19.871 1.00 72.69 95 GLU A C 1
ATOM 681 O O . GLU A 1 95 ? -11.799 -4.632 20.158 1.00 72.69 95 GLU A O 1
ATOM 686 N N . GLY A 1 96 ? -11.660 -2.986 18.630 1.00 73.25 96 GLY A N 1
ATOM 687 C CA . GLY A 1 96 ? -11.419 -3.809 17.447 1.00 73.25 96 GLY A CA 1
ATOM 688 C C . GLY A 1 96 ? -12.542 -3.683 16.422 1.00 73.25 96 GLY A C 1
ATOM 689 O O . GLY A 1 96 ? -13.270 -2.698 16.447 1.00 73.25 96 GLY A O 1
ATOM 690 N N . PHE A 1 97 ? -12.683 -4.639 15.498 1.00 75.00 97 PHE A N 1
ATOM 691 C CA . PHE A 1 97 ? -13.528 -4.505 14.291 1.00 75.00 97 PHE A CA 1
ATOM 692 C C . PHE A 1 97 ? -15.017 -4.175 14.515 1.00 75.00 97 PHE A C 1
ATOM 694 O O . PHE A 1 97 ? -15.691 -3.751 13.578 1.00 75.00 97 PHE A O 1
ATOM 701 N N . HIS A 1 98 ? -15.542 -4.368 15.725 1.00 79.00 98 HIS A N 1
ATOM 702 C CA . HIS A 1 98 ? -16.923 -4.042 16.091 1.00 79.00 98 HIS A CA 1
ATOM 703 C C . HIS A 1 98 ? -17.083 -2.649 16.725 1.00 79.00 98 HIS A C 1
ATOM 705 O O . HIS A 1 98 ? -18.198 -2.251 17.061 1.00 79.00 98 HIS A O 1
ATOM 711 N N . ASP A 1 99 ? -15.992 -1.904 16.908 1.00 80.19 99 ASP A N 1
ATOM 712 C CA . ASP A 1 99 ? -16.009 -0.585 17.532 1.00 80.19 99 ASP A CA 1
ATOM 713 C C . ASP A 1 99 ? -16.803 0.417 16.657 1.00 80.19 99 ASP A C 1
ATOM 715 O O . ASP A 1 99 ? -16.562 0.510 15.446 1.00 80.19 99 ASP A O 1
ATOM 719 N N . PRO A 1 100 ? -17.732 1.213 17.224 1.00 79.94 100 PRO A N 1
ATOM 720 C CA . PRO A 1 100 ? -18.479 2.237 16.489 1.00 79.94 100 PRO A CA 1
ATOM 721 C C . PRO A 1 100 ? -17.601 3.219 15.695 1.00 79.94 100 PRO A C 1
ATOM 723 O O . PRO A 1 100 ? -18.066 3.792 14.702 1.00 79.94 100 PRO A O 1
ATOM 726 N N . LYS A 1 101 ? -16.330 3.398 16.081 1.00 77.56 101 LYS A N 1
ATOM 727 C CA . LYS A 1 101 ? -15.328 4.191 15.353 1.00 77.56 101 LYS A CA 1
ATOM 728 C C . LYS A 1 101 ? -15.045 3.656 13.943 1.00 77.56 101 LYS A C 1
ATOM 730 O O . LYS A 1 101 ? -14.667 4.450 13.082 1.00 77.56 101 LYS A O 1
ATOM 735 N N . PHE A 1 102 ? -15.320 2.381 13.642 1.00 80.19 102 PHE A N 1
ATOM 736 C CA . PHE A 1 102 ? -15.194 1.808 12.290 1.00 80.19 102 PHE A CA 1
ATOM 737 C C . PHE A 1 102 ? -16.107 2.495 11.261 1.00 80.19 102 PHE A C 1
ATOM 739 O O . PHE A 1 102 ? -15.810 2.484 10.068 1.00 80.19 102 PHE A O 1
ATOM 746 N N . LYS A 1 103 ? -17.144 3.227 11.697 1.00 84.56 103 LYS A N 1
ATOM 747 C CA . LYS A 1 103 ? -17.942 4.109 10.821 1.00 84.56 103 LYS A CA 1
ATOM 748 C C . LYS A 1 103 ? -17.112 5.213 10.147 1.00 84.56 103 LYS A C 1
ATOM 750 O O . LYS A 1 103 ? -17.561 5.805 9.170 1.00 84.56 103 LYS A O 1
ATOM 755 N N . ARG A 1 104 ? -15.903 5.502 10.646 1.00 85.31 104 ARG A N 1
ATOM 756 C CA . ARG A 1 104 ? -14.961 6.468 10.057 1.00 85.31 104 ARG A CA 1
ATOM 757 C C . ARG A 1 104 ? -14.086 5.865 8.954 1.00 85.31 104 ARG A C 1
ATOM 759 O O . ARG A 1 104 ? -13.417 6.630 8.261 1.00 85.31 104 ARG A O 1
ATOM 766 N N . ILE A 1 105 ? -14.098 4.543 8.746 1.00 87.12 105 ILE A N 1
ATOM 767 C CA . ILE A 1 105 ? -13.286 3.873 7.713 1.00 87.12 105 ILE A CA 1
ATOM 768 C C . ILE A 1 105 ? -13.473 4.476 6.322 1.00 87.12 105 ILE A C 1
ATOM 770 O O . ILE A 1 105 ? -12.454 4.750 5.699 1.00 87.12 105 ILE A O 1
ATOM 774 N N . PRO A 1 106 ? -14.695 4.754 5.823 1.00 90.50 106 PRO A N 1
ATOM 775 C CA . PRO A 1 106 ? -14.854 5.280 4.467 1.00 90.50 106 PRO A CA 1
ATOM 776 C C . PRO A 1 106 ? -14.119 6.609 4.248 1.00 90.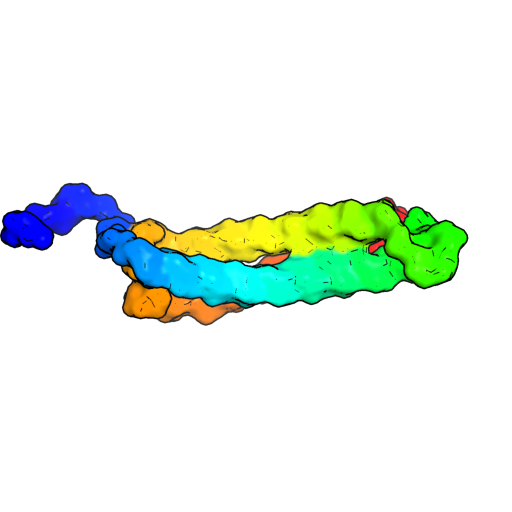50 106 PRO A C 1
ATOM 778 O O . PRO A 1 106 ? -13.522 6.822 3.196 1.00 90.50 106 PRO A O 1
ATOM 781 N N . LYS A 1 107 ? -14.099 7.483 5.264 1.00 90.44 107 LYS A N 1
ATOM 782 C CA . LYS A 1 107 ? -13.373 8.761 5.205 1.00 90.44 107 LYS A CA 1
ATOM 783 C C . LYS A 1 107 ? -11.859 8.547 5.197 1.00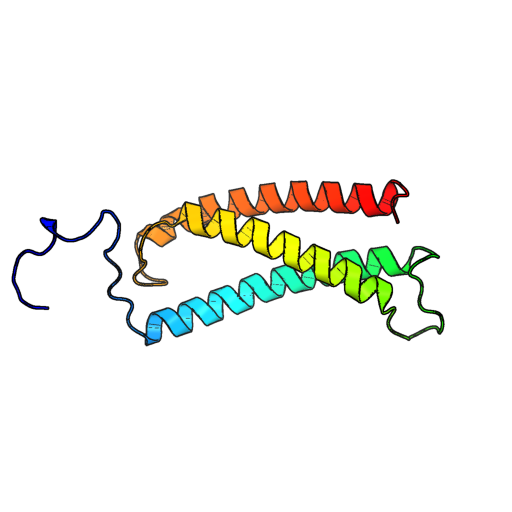 90.44 107 LYS A C 1
ATOM 785 O O . LYS A 1 107 ? -11.166 9.167 4.397 1.00 90.44 107 LYS A O 1
ATOM 790 N N . GLY A 1 108 ? -11.366 7.635 6.037 1.00 90.50 108 GLY A N 1
ATOM 791 C CA . GLY A 1 108 ? -9.954 7.250 6.059 1.00 90.50 108 GLY A CA 1
ATOM 792 C C . GLY A 1 108 ? -9.510 6.593 4.752 1.00 90.50 108 GLY A C 1
ATOM 793 O O . GLY A 1 108 ? -8.474 6.952 4.212 1.00 90.50 108 GLY A O 1
ATOM 794 N N . ALA A 1 109 ? -10.328 5.699 4.195 1.00 91.56 109 ALA A N 1
ATOM 795 C CA . ALA A 1 109 ? -10.064 5.031 2.926 1.00 91.56 109 ALA A CA 1
ATOM 796 C C . ALA A 1 109 ? -9.986 6.027 1.763 1.00 91.56 109 ALA A C 1
ATOM 798 O O . ALA A 1 109 ? -9.068 5.940 0.953 1.00 91.56 109 ALA A O 1
ATOM 799 N N . LEU A 1 110 ? -10.893 7.010 1.708 1.00 93.25 110 LEU A N 1
ATOM 800 C CA . LEU A 1 110 ? -10.836 8.074 0.705 1.00 93.25 110 LEU A CA 1
ATOM 801 C C . LEU A 1 110 ? -9.574 8.936 0.858 1.00 93.25 110 LEU A C 1
ATOM 803 O O . LEU A 1 110 ? -8.919 9.240 -0.136 1.00 93.25 110 LEU A O 1
ATOM 807 N N . ALA A 1 111 ? -9.200 9.299 2.087 1.00 94.31 111 ALA A N 1
ATOM 808 C CA . ALA A 1 111 ? -7.975 10.053 2.341 1.00 94.31 111 ALA A CA 1
ATOM 809 C C . ALA A 1 111 ? -6.719 9.267 1.919 1.00 94.31 111 ALA A C 1
ATOM 811 O O . ALA A 1 111 ? -5.858 9.815 1.232 1.00 94.31 111 ALA A O 1
ATOM 812 N N . CYS A 1 112 ? -6.646 7.974 2.250 1.00 93.50 112 CYS A N 1
ATOM 813 C CA . CYS A 1 112 ? -5.564 7.089 1.816 1.00 93.50 112 CYS A CA 1
ATOM 814 C C . CYS A 1 112 ? -5.540 6.903 0.292 1.00 93.50 112 CYS A C 1
ATOM 816 O O . CYS A 1 112 ? -4.463 6.848 -0.298 1.00 93.50 112 CYS A O 1
ATOM 818 N N . LEU A 1 113 ? -6.700 6.847 -0.373 1.00 94.00 113 LEU A N 1
ATOM 819 C CA . LEU A 1 113 ? -6.778 6.786 -1.835 1.00 94.00 113 LEU A CA 1
ATOM 820 C C . LEU A 1 113 ? -6.168 8.042 -2.465 1.00 94.00 113 LEU A C 1
ATOM 822 O O . LEU A 1 113 ? -5.324 7.934 -3.350 1.00 94.00 113 LEU A O 1
ATOM 826 N N . ILE A 1 114 ? -6.554 9.228 -1.985 1.00 95.75 114 ILE A N 1
ATOM 827 C CA . ILE A 1 114 ? -6.019 10.504 -2.479 1.00 95.75 114 ILE A CA 1
ATOM 828 C C . ILE A 1 114 ? -4.509 10.578 -2.231 1.00 95.75 114 ILE A C 1
ATOM 830 O O . ILE A 1 114 ? -3.757 10.906 -3.146 1.00 95.75 114 ILE A O 1
ATOM 834 N N . ALA A 1 115 ? -4.050 10.223 -1.028 1.00 94.69 115 ALA A N 1
ATOM 835 C CA . ALA A 1 115 ? -2.627 10.196 -0.707 1.00 94.69 115 ALA A CA 1
ATOM 836 C C . ALA A 1 115 ? -1.857 9.231 -1.618 1.00 94.69 115 ALA A C 1
ATOM 838 O O . ALA A 1 115 ? -0.832 9.604 -2.181 1.00 94.69 115 ALA A O 1
ATOM 839 N N . SER A 1 116 ? -2.397 8.032 -1.848 1.00 93.44 116 SER A N 1
ATOM 840 C CA . SER A 1 116 ? -1.793 7.032 -2.733 1.00 93.44 116 SER A CA 1
ATOM 841 C C . SER A 1 116 ? -1.740 7.493 -4.188 1.00 93.44 116 SER A C 1
ATOM 843 O O . SER A 1 116 ? -0.756 7.217 -4.867 1.00 93.44 116 SER A O 1
ATOM 845 N N . LEU A 1 117 ? -2.751 8.223 -4.670 1.00 93.81 117 LEU A N 1
ATOM 846 C CA . LEU A 1 117 ? -2.739 8.820 -6.009 1.00 93.81 117 LEU A CA 1
ATOM 847 C C . LEU A 1 117 ? -1.649 9.887 -6.140 1.00 93.81 117 LEU A C 1
ATOM 849 O O . LEU A 1 117 ? -0.929 9.900 -7.135 1.00 93.81 117 LEU A O 1
ATOM 853 N N . VAL A 1 118 ? -1.489 10.750 -5.134 1.00 94.81 118 VAL A N 1
ATOM 854 C CA . VAL A 1 118 ? -0.429 11.770 -5.120 1.00 94.81 118 VAL A CA 1
ATOM 855 C C . VAL A 1 118 ? 0.952 11.116 -5.063 1.00 94.81 118 VAL A C 1
ATOM 857 O O . VAL A 1 118 ? 1.822 11.453 -5.864 1.00 94.81 118 VAL A O 1
ATOM 860 N N . THR A 1 119 ? 1.159 10.141 -4.173 1.00 91.94 119 THR A N 1
ATOM 861 C CA . THR A 1 119 ? 2.420 9.389 -4.096 1.00 91.94 119 THR A CA 1
ATOM 862 C C . THR A 1 119 ? 2.696 8.629 -5.393 1.00 91.94 119 THR A C 1
ATOM 864 O O . THR A 1 119 ? 3.822 8.648 -5.882 1.00 91.94 119 THR A O 1
ATOM 867 N N . GLY A 1 120 ? 1.677 8.017 -5.997 1.00 90.12 120 GLY A N 1
ATOM 868 C CA . GLY A 1 120 ? 1.781 7.344 -7.291 1.00 90.12 120 GLY A CA 1
ATOM 869 C C . GLY A 1 120 ? 2.165 8.297 -8.422 1.00 90.12 120 GLY A C 1
ATOM 870 O O . GLY A 1 120 ? 3.042 7.970 -9.216 1.00 90.12 120 GLY A O 1
ATOM 871 N N . LEU A 1 121 ? 1.588 9.502 -8.460 1.00 90.69 121 LEU A N 1
ATOM 872 C CA . LEU A 1 121 ? 1.959 10.538 -9.426 1.00 90.69 121 LEU A CA 1
ATOM 873 C C . LEU A 1 121 ? 3.432 10.935 -9.282 1.00 90.69 121 LEU A C 1
ATOM 875 O O . LEU A 1 121 ? 4.143 11.012 -10.282 1.00 90.69 121 LEU A O 1
ATOM 879 N N . ILE A 1 122 ? 3.908 11.126 -8.047 1.00 90.00 122 ILE A N 1
ATOM 880 C CA . ILE A 1 122 ? 5.330 11.374 -7.774 1.00 90.00 122 ILE A CA 1
ATOM 881 C C . ILE A 1 122 ? 6.176 10.194 -8.270 1.00 90.00 122 ILE A C 1
ATOM 883 O O . ILE A 1 122 ? 7.174 10.409 -8.949 1.00 90.00 122 ILE A O 1
ATOM 887 N N . GLY A 1 123 ? 5.757 8.952 -8.012 1.00 88.69 123 GLY A N 1
ATOM 888 C CA . GLY A 1 123 ? 6.431 7.753 -8.518 1.00 88.69 123 GLY A CA 1
ATOM 889 C C . GLY A 1 123 ? 6.555 7.733 -10.045 1.00 88.69 123 GLY A C 1
ATOM 890 O O . GLY A 1 123 ? 7.636 7.485 -10.571 1.00 88.69 123 GLY A O 1
ATOM 891 N N . VAL A 1 124 ? 5.484 8.072 -10.770 1.00 87.69 124 VAL A N 1
ATOM 892 C CA . VAL A 1 124 ? 5.507 8.176 -12.240 1.00 87.69 124 VAL A CA 1
ATOM 893 C C . VAL A 1 124 ? 6.473 9.263 -12.708 1.00 87.69 124 VAL A C 1
ATOM 895 O O . VAL A 1 124 ? 7.209 9.044 -13.670 1.00 87.69 124 VAL A O 1
ATOM 898 N N . LEU A 1 125 ? 6.494 10.418 -12.040 1.00 88.31 125 LEU A N 1
ATOM 899 C CA . LEU A 1 125 ? 7.427 11.498 -12.362 1.00 88.31 125 LEU A CA 1
ATOM 900 C C . LEU A 1 125 ? 8.880 11.081 -12.133 1.00 88.31 125 LEU A C 1
ATOM 902 O O . LEU A 1 125 ? 9.732 11.431 -12.938 1.00 88.31 125 LEU A O 1
ATOM 906 N N . LEU A 1 126 ? 9.170 10.301 -11.092 1.00 86.50 126 LEU A N 1
ATOM 907 C CA . LEU A 1 126 ? 10.519 9.784 -10.864 1.00 86.50 126 LEU A CA 1
ATOM 908 C C . LEU A 1 126 ? 10.926 8.770 -11.945 1.00 86.50 126 LEU A C 1
ATOM 910 O O . LEU A 1 126 ? 12.033 8.849 -12.468 1.00 86.50 126 LEU A O 1
ATOM 914 N N . LEU A 1 127 ? 10.014 7.871 -12.333 1.00 85.00 127 LEU A N 1
ATOM 915 C CA . LEU A 1 127 ? 10.251 6.850 -13.363 1.00 85.00 127 LEU A CA 1
ATOM 916 C C . LEU A 1 127 ? 10.411 7.431 -14.774 1.00 85.00 127 LEU A C 1
ATOM 918 O O . LEU A 1 127 ? 11.204 6.923 -15.558 1.00 85.00 127 LEU A O 1
ATOM 922 N N . LYS A 1 128 ? 9.641 8.469 -15.126 1.00 80.38 128 LYS A N 1
ATOM 923 C CA . LYS A 1 128 ? 9.622 9.044 -16.485 1.00 80.38 128 LYS A CA 1
ATOM 924 C C . LYS A 1 128 ? 10.3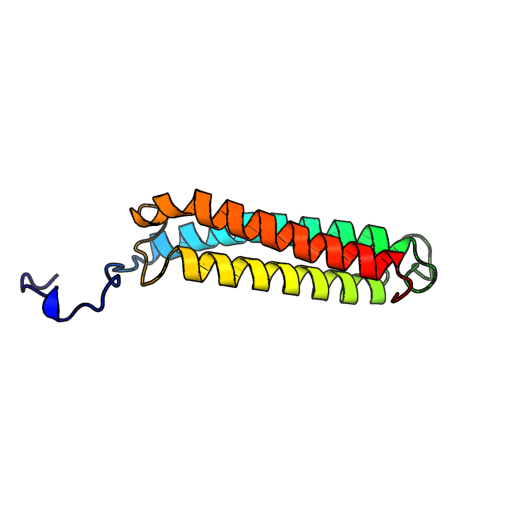72 10.367 -16.622 1.00 80.38 128 LYS A C 1
ATOM 926 O O . LYS A 1 128 ? 10.640 10.793 -17.739 1.00 80.38 128 LYS A O 1
ATOM 931 N N . GLY A 1 129 ? 10.688 11.027 -15.512 1.00 73.56 129 GLY A N 1
ATOM 932 C CA . GLY A 1 129 ? 11.383 12.315 -15.475 1.00 73.56 129 GLY A CA 1
ATOM 933 C C . GLY A 1 129 ? 12.906 12.214 -15.550 1.00 73.56 129 GLY A C 1
ATOM 934 O O . GLY A 1 129 ? 13.566 13.243 -15.458 1.00 73.56 129 GLY A O 1
ATOM 935 N N . GLY A 1 130 ? 13.466 11.007 -15.702 1.00 65.44 130 GLY A N 1
ATOM 936 C CA . GLY A 1 130 ? 14.910 10.790 -15.862 1.00 65.44 130 GLY A CA 1
ATOM 937 C C . GLY A 1 130 ? 15.721 10.902 -14.569 1.00 65.44 130 GLY A C 1
ATOM 938 O O . GLY A 1 130 ? 16.925 11.134 -14.625 1.00 65.44 130 GLY A O 1
ATOM 939 N N . VAL A 1 131 ? 15.071 10.774 -13.406 1.00 68.94 131 VAL A N 1
ATOM 940 C CA . VAL A 1 131 ? 15.763 10.645 -12.107 1.00 68.94 131 VAL A CA 1
ATOM 941 C C . VAL A 1 131 ? 16.367 9.241 -11.943 1.00 68.94 131 VAL A C 1
ATOM 943 O O . VAL A 1 131 ? 17.333 9.075 -11.199 1.00 68.94 131 VAL A O 1
ATOM 946 N N . PHE A 1 132 ? 15.801 8.257 -12.649 1.00 62.28 132 PHE A N 1
ATOM 947 C CA . PHE A 1 132 ? 16.204 6.853 -12.696 1.00 62.28 132 PHE A CA 1
ATOM 948 C C . PHE A 1 132 ? 16.706 6.462 -14.088 1.00 62.28 132 PHE A C 1
ATOM 950 O O . PHE A 1 132 ? 16.181 7.025 -15.078 1.00 62.28 132 PHE A O 1
#

Sequence (132 aa):
MTKYNQEKYVSPGTEGHGIPTVCFVSGIIGGLLGGIGGGLAYWAVYESLVTLPAYAPLIAGQVSTLAVMVAGSFALGLFFVNSVIASYNIGGTIEGFHDPKFKRIPKGALACLIASLVTGLIGVLLLKGGVF

Foldseek 3Di:
DPPDPCVVVADPQAPAPQDVVQVVVLCVVCCVVLVVQLVVQLVVQLVLQCVDPVQPDPDPPDRRPVSNVVSNVLSVVLSVVLVVLLDVQQDHHANHPPGPSCVSVVVSVVVSVVVSVVSVVVSVCCSPVPVD

pLDDT: mean 83.91, std 10.38, range [52.81, 95.75]

Secondary structure (DSSP, 8-state):
--SS--GGGSPTTB-----HHHHHHHHHHHHHHHHHHHHHHHHHHHHHHHTSTTTS-SSTTS--HHHHHHHHHHHHHHHHHHHHHHHHHH-SB---TTSGGGGGHHHHHHHHHHHHHHHHHHHHHHHHTT--

Radius of gyration: 20.27 Å; chains: 1; bounding box: 40×26×59 Å